Protein AF-A0A3B9DU42-F1 (afdb_monomer_lite)

Structure (mmCIF, N/CA/C/O backbone):
data_AF-A0A3B9DU42-F1
#
_entry.id   AF-A0A3B9DU42-F1
#
loop_
_atom_site.group_PDB
_atom_site.id
_atom_site.type_symbol
_atom_site.label_atom_id
_atom_site.label_alt_id
_atom_site.label_comp_id
_atom_site.label_asym_id
_atom_site.label_entity_id
_atom_site.label_seq_id
_atom_site.pdbx_PDB_ins_code
_atom_site.Cartn_x
_atom_site.Cartn_y
_atom_site.Cartn_z
_atom_site.occupancy
_atom_site.B_iso_or_equiv
_atom_site.auth_seq_id
_atom_site.auth_comp_id
_atom_site.auth_asym_id
_atom_site.auth_atom_id
_atom_site.pdbx_PDB_model_num
ATOM 1 N N . LYS A 1 1 ? 9.241 -7.244 7.254 1.00 50.00 1 LYS A N 1
ATOM 2 C CA . LYS A 1 1 ? 7.823 -7.512 7.586 1.00 50.00 1 LYS A CA 1
ATOM 3 C C . LYS A 1 1 ? 7.475 -8.889 7.036 1.00 50.00 1 LYS A C 1
ATOM 5 O O . LYS A 1 1 ? 7.705 -9.083 5.855 1.00 50.00 1 LYS A O 1
ATOM 10 N N . PRO A 1 2 ? 7.074 -9.865 7.861 1.00 56.84 2 PRO A N 1
ATOM 11 C CA . PRO A 1 2 ? 6.221 -10.930 7.316 1.00 56.84 2 PRO A CA 1
ATOM 12 C C . PRO A 1 2 ? 4.924 -11.130 8.114 1.00 56.84 2 PRO A C 1
ATOM 14 O O . PRO A 1 2 ? 4.040 -11.848 7.672 1.00 56.84 2 PRO A O 1
ATOM 17 N N . ALA A 1 3 ? 4.795 -10.485 9.278 1.00 78.00 3 ALA A N 1
ATOM 18 C CA . ALA A 1 3 ? 3.620 -10.565 10.141 1.00 78.00 3 ALA A CA 1
ATOM 19 C C . ALA A 1 3 ? 2.918 -9.204 10.263 1.00 78.00 3 ALA A C 1
ATOM 21 O O . ALA A 1 3 ? 3.532 -8.149 10.086 1.00 78.00 3 ALA A O 1
ATOM 22 N N . THR A 1 4 ? 1.637 -9.231 10.624 1.00 87.25 4 THR A N 1
ATOM 23 C CA . THR A 1 4 ? 0.750 -8.057 10.689 1.00 87.25 4 THR A CA 1
ATOM 24 C C . THR A 1 4 ? 0.954 -7.173 11.924 1.00 87.25 4 THR A C 1
ATOM 26 O O . THR A 1 4 ? 0.464 -6.047 11.951 1.00 87.25 4 THR A O 1
ATOM 29 N N . GLY A 1 5 ? 1.712 -7.626 12.929 1.00 91.81 5 GLY A N 1
ATOM 30 C CA . GLY A 1 5 ? 1.821 -6.940 14.225 1.00 91.81 5 GLY A CA 1
ATOM 31 C C . GLY A 1 5 ? 2.333 -5.495 14.156 1.00 91.81 5 GLY A C 1
ATOM 32 O O . GLY A 1 5 ? 1.865 -4.645 14.907 1.00 91.81 5 GLY A O 1
ATOM 33 N N . MET A 1 6 ? 3.243 -5.179 13.225 1.00 92.50 6 MET A N 1
ATOM 34 C CA . MET A 1 6 ? 3.716 -3.798 13.024 1.00 92.50 6 MET A CA 1
ATOM 35 C C . MET A 1 6 ? 2.594 -2.875 12.524 1.00 92.50 6 MET A C 1
ATOM 37 O O . MET A 1 6 ? 2.497 -1.737 12.973 1.00 92.50 6 MET A O 1
ATOM 41 N N . TYR A 1 7 ? 1.731 -3.374 11.639 1.00 93.75 7 TYR A N 1
ATOM 42 C CA . TYR A 1 7 ? 0.606 -2.622 11.082 1.00 93.75 7 TYR A CA 1
ATOM 43 C C . TYR A 1 7 ? -0.493 -2.412 12.120 1.00 93.75 7 TYR A C 1
ATOM 45 O O . TYR A 1 7 ? -0.983 -1.303 12.280 1.00 93.75 7 TYR A O 1
ATOM 53 N N . GLN A 1 8 ? -0.823 -3.454 12.886 1.00 94.56 8 GLN A N 1
ATOM 54 C CA . GLN A 1 8 ? -1.798 -3.373 13.979 1.00 94.56 8 GLN A CA 1
ATOM 55 C C . GLN A 1 8 ? -1.353 -2.388 15.063 1.00 94.56 8 GLN A C 1
ATOM 57 O O . GLN A 1 8 ? -2.155 -1.605 15.568 1.00 94.56 8 GLN A O 1
ATOM 62 N N . ARG A 1 9 ? -0.055 -2.386 15.389 1.00 95.75 9 ARG A N 1
ATOM 63 C CA . ARG A 1 9 ? 0.523 -1.399 16.298 1.00 95.75 9 ARG A CA 1
ATOM 64 C C . ARG A 1 9 ? 0.393 0.019 15.738 1.00 95.75 9 ARG A C 1
ATOM 66 O O . ARG A 1 9 ? -0.091 0.886 16.453 1.00 95.75 9 ARG A O 1
ATOM 73 N N . ALA A 1 10 ? 0.770 0.239 14.477 1.00 94.31 10 ALA A N 1
ATOM 74 C CA . ALA A 1 10 ? 0.643 1.547 13.836 1.00 94.31 10 ALA A CA 1
ATOM 75 C C . ALA A 1 10 ? -0.818 2.028 13.799 1.00 94.31 10 ALA A C 1
ATOM 77 O O . ALA A 1 10 ? -1.085 3.184 14.109 1.00 94.31 10 ALA A O 1
ATOM 78 N N . ALA A 1 11 ? -1.767 1.134 13.512 1.00 96.62 11 ALA A N 1
ATOM 79 C CA . ALA A 1 11 ? -3.195 1.434 13.557 1.00 96.62 11 ALA A CA 1
ATOM 80 C C . ALA A 1 11 ? -3.645 1.897 14.945 1.00 96.62 11 ALA A C 1
ATOM 82 O O . ALA A 1 11 ? -4.348 2.895 15.060 1.00 96.62 11 ALA A O 1
ATOM 83 N N . SER A 1 12 ? -3.184 1.224 16.004 1.00 97.38 12 SER A N 1
ATOM 84 C CA . SER A 1 12 ? -3.482 1.626 17.380 1.00 97.38 12 SER A CA 1
ATOM 85 C C . SER A 1 12 ? -2.826 2.950 17.776 1.00 97.38 12 SER A C 1
ATOM 87 O O . SER A 1 12 ? -3.426 3.708 18.531 1.00 97.38 12 SER A O 1
ATOM 89 N N . GLU A 1 13 ? -1.593 3.210 17.337 1.00 98.06 13 GLU A N 1
ATOM 90 C CA . GLU A 1 13 ? -0.840 4.417 17.707 1.00 98.06 13 GLU A CA 1
ATOM 91 C C . GLU A 1 13 ? -1.321 5.660 16.948 1.00 98.06 13 GLU A C 1
ATOM 93 O O . GLU A 1 13 ? -1.272 6.764 17.488 1.00 98.06 13 GLU A O 1
ATOM 98 N N . LEU A 1 14 ? -1.788 5.485 15.709 1.00 97.19 14 LEU A N 1
ATOM 99 C CA . LEU A 1 14 ? -2.134 6.576 14.794 1.00 97.19 14 LEU A CA 1
ATOM 100 C C . LEU A 1 14 ? -3.638 6.675 14.495 1.00 97.19 14 LEU A C 1
ATOM 102 O O . LEU A 1 14 ? -4.054 7.603 13.808 1.00 97.19 14 LEU A O 1
ATOM 106 N N . GLY A 1 15 ? -4.454 5.746 15.004 1.00 97.38 15 GLY A N 1
ATOM 107 C CA . GLY A 1 15 ? -5.899 5.717 14.765 1.00 97.38 15 GLY A CA 1
ATOM 108 C C . GLY A 1 15 ? -6.271 5.402 13.313 1.00 97.38 15 GLY A C 1
ATOM 109 O O . GLY A 1 15 ? -7.195 6.011 12.784 1.00 97.38 15 GLY A O 1
ATOM 110 N N . LEU A 1 16 ? -5.536 4.497 12.658 1.00 96.94 16 LEU A N 1
ATOM 111 C CA . LEU A 1 16 ? -5.761 4.136 11.251 1.00 96.94 16 LEU A CA 1
ATOM 112 C C . LEU A 1 16 ? -6.791 3.011 11.124 1.00 96.94 16 LEU A C 1
ATOM 114 O O . LEU A 1 16 ? -6.722 2.025 11.862 1.00 96.94 16 LEU A O 1
ATOM 118 N N . ASP A 1 17 ? -7.662 3.105 10.123 1.00 97.50 17 ASP A N 1
ATOM 119 C CA . ASP A 1 17 ? -8.392 1.948 9.610 1.00 97.50 17 ASP A CA 1
ATOM 120 C C . ASP A 1 17 ? -7.528 1.246 8.555 1.00 97.50 17 ASP A C 1
ATOM 122 O O . ASP A 1 17 ? -7.253 1.784 7.485 1.00 97.50 17 ASP A O 1
ATOM 126 N N . LEU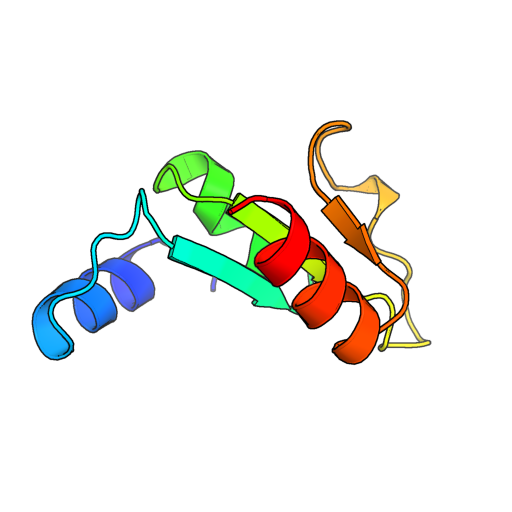 A 1 18 ? -7.059 0.039 8.876 1.00 96.38 18 LEU A N 1
ATOM 127 C CA . LEU A 1 18 ? -6.168 -0.735 8.009 1.00 96.38 18 LEU A CA 1
ATOM 128 C C . LEU A 1 18 ? -6.853 -1.277 6.751 1.00 96.38 18 LEU A C 1
ATOM 130 O O . LEU A 1 18 ? -6.139 -1.569 5.785 1.00 96.38 18 LEU A O 1
ATOM 134 N N . ALA A 1 19 ? -8.179 -1.431 6.77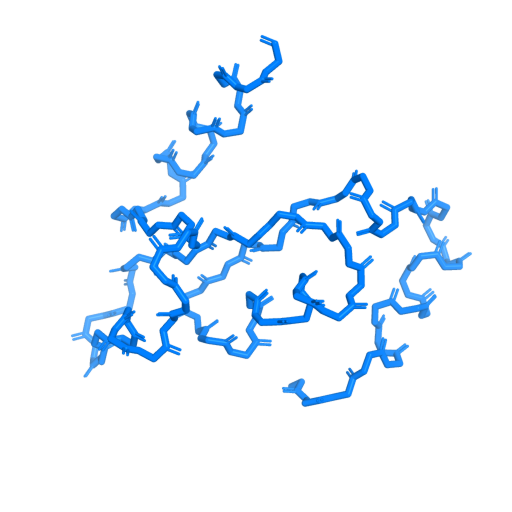6 1.00 96.44 19 ALA A N 1
ATOM 135 C CA . ALA A 1 19 ? -8.965 -1.831 5.615 1.00 96.44 19 ALA A CA 1
ATOM 136 C C . ALA A 1 19 ? -9.231 -0.636 4.689 1.00 96.44 19 ALA A C 1
ATOM 138 O O . ALA A 1 19 ? -9.305 -0.801 3.477 1.00 96.44 19 ALA A O 1
ATOM 139 N N . ASP A 1 20 ? -9.274 0.573 5.248 1.00 96.12 20 ASP A N 1
ATOM 140 C CA . ASP A 1 20 ? -9.359 1.835 4.506 1.00 96.12 20 ASP A CA 1
ATOM 141 C C . ASP A 1 20 ? -7.977 2.502 4.355 1.00 96.12 20 ASP A C 1
ATOM 143 O O . ASP A 1 20 ? -7.787 3.701 4.550 1.00 96.12 20 ASP A O 1
ATOM 147 N N . SER A 1 21 ? -6.955 1.689 4.073 1.00 96.44 21 SER A N 1
ATOM 148 C CA . SER A 1 21 ? -5.565 2.136 3.945 1.00 96.44 21 SER A CA 1
ATOM 149 C C . SER A 1 21 ? -4.894 1.598 2.686 1.00 96.44 21 SER A C 1
ATOM 151 O O . SER A 1 21 ? -5.172 0.489 2.219 1.00 96.44 21 SER A O 1
ATOM 153 N N . TYR A 1 22 ? -3.924 2.365 2.189 1.00 96.81 22 TYR A N 1
ATOM 154 C CA . TYR A 1 22 ? -3.057 1.985 1.077 1.00 96.81 22 TYR A CA 1
ATOM 155 C C . TYR A 1 22 ? -1.698 1.471 1.573 1.00 96.81 22 TYR A C 1
AT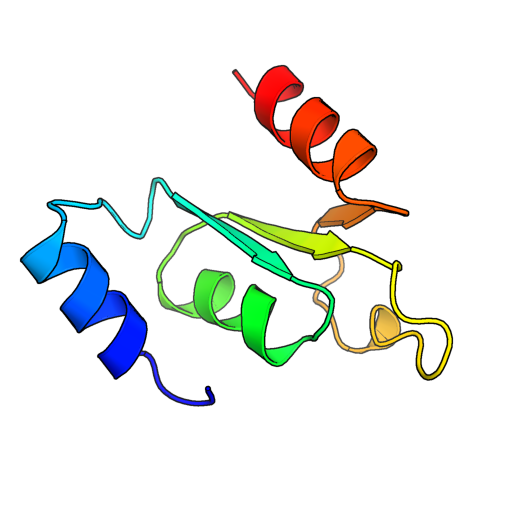OM 157 O O . TYR A 1 22 ? -1.083 2.045 2.473 1.00 96.81 22 TYR A O 1
ATOM 165 N N . TYR A 1 23 ? -1.207 0.402 0.949 1.00 95.62 23 TYR A N 1
ATOM 166 C CA . TYR A 1 23 ? 0.049 -0.275 1.267 1.00 95.62 23 TYR A CA 1
ATOM 167 C C . TYR A 1 23 ? 0.993 -0.114 0.079 1.00 95.62 23 TYR A C 1
ATOM 169 O O . TYR A 1 23 ? 0.923 -0.879 -0.883 1.00 95.62 23 TYR A O 1
ATOM 177 N N . VAL A 1 24 ? 1.842 0.912 0.140 1.00 95.38 24 VAL A N 1
ATOM 178 C CA . VAL A 1 24 ? 2.730 1.307 -0.960 1.00 95.38 24 VAL A CA 1
ATOM 179 C C . VAL A 1 24 ? 4.172 0.922 -0.641 1.00 95.38 24 VAL A C 1
ATOM 181 O O . VAL A 1 24 ? 4.670 1.244 0.440 1.00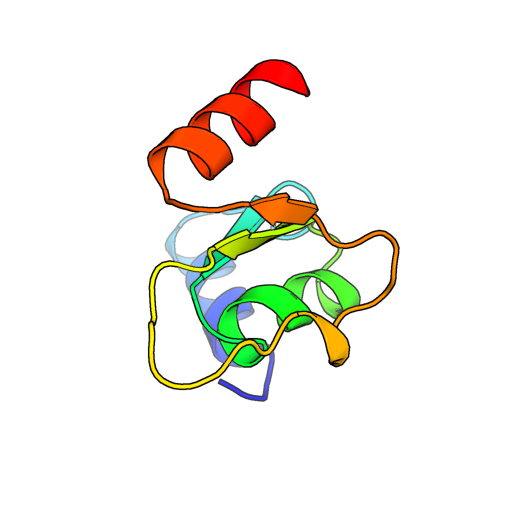 95.38 24 VAL A O 1
ATOM 184 N N . GLY A 1 25 ? 4.856 0.263 -1.573 1.00 92.69 25 GLY A N 1
ATOM 185 C CA . GLY A 1 25 ? 6.276 -0.062 -1.427 1.00 92.69 25 GLY A CA 1
ATOM 186 C C . GLY A 1 25 ? 6.874 -0.695 -2.675 1.00 92.69 25 GLY A C 1
ATOM 187 O O . GLY A 1 25 ? 6.154 -1.046 -3.603 1.00 92.69 25 GLY A O 1
ATOM 188 N N . ASP A 1 26 ? 8.197 -0.810 -2.703 1.00 91.31 26 ASP A N 1
ATOM 189 C CA . ASP A 1 26 ? 8.976 -1.388 -3.804 1.00 91.31 26 ASP A CA 1
ATOM 190 C C . ASP A 1 26 ? 9.204 -2.898 -3.655 1.00 91.31 26 ASP A C 1
ATOM 192 O O . ASP A 1 26 ? 9.755 -3.541 -4.545 1.00 91.31 26 ASP A O 1
ATOM 196 N N . LYS A 1 27 ? 8.755 -3.479 -2.537 1.00 90.06 27 LYS A N 1
ATOM 197 C CA . LYS A 1 27 ? 8.849 -4.912 -2.248 1.00 90.06 27 LYS A CA 1
ATOM 198 C C . LYS A 1 27 ? 7.478 -5.532 -2.057 1.00 90.06 27 LYS A C 1
ATOM 200 O O . LYS A 1 27 ? 6.601 -4.964 -1.402 1.00 90.06 27 LYS A O 1
ATOM 205 N N . VAL A 1 28 ? 7.351 -6.789 -2.465 1.00 89.94 28 VAL A N 1
ATOM 206 C CA . VAL A 1 28 ? 6.209 -7.675 -2.180 1.00 89.94 28 VAL A CA 1
ATOM 207 C C . VAL A 1 28 ? 5.822 -7.652 -0.700 1.00 89.94 28 VAL A C 1
ATOM 209 O O . VAL A 1 28 ? 4.642 -7.633 -0.352 1.00 89.94 28 VAL A O 1
ATOM 212 N N . LEU A 1 29 ? 6.807 -7.603 0.200 1.00 89.81 29 LEU A N 1
ATOM 213 C CA . LEU A 1 29 ? 6.582 -7.617 1.651 1.00 89.81 29 LEU A CA 1
ATOM 214 C C . LEU A 1 29 ? 6.015 -6.308 2.220 1.00 89.81 29 LEU A C 1
ATOM 216 O O . LEU A 1 29 ? 5.519 -6.310 3.349 1.00 89.81 29 LEU A O 1
ATOM 220 N N . ASP A 1 30 ? 6.097 -5.200 1.485 1.00 90.88 30 ASP A N 1
ATOM 221 C CA . ASP A 1 30 ? 5.459 -3.942 1.876 1.00 90.88 30 ASP A CA 1
ATOM 222 C C . ASP A 1 30 ? 3.978 -3.914 1.486 1.00 90.88 30 ASP A C 1
ATOM 224 O O . ASP A 1 30 ? 3.170 -3.336 2.218 1.00 90.88 30 ASP A O 1
ATOM 228 N N . VAL A 1 31 ? 3.638 -4.604 0.391 1.00 93.19 31 VAL A N 1
ATOM 229 C CA . VAL A 1 31 ? 2.328 -4.571 -0.274 1.00 93.19 31 VAL A CA 1
ATOM 230 C C . VAL A 1 31 ? 1.408 -5.709 0.177 1.00 93.19 31 VAL A C 1
ATOM 232 O O . VAL A 1 31 ? 0.243 -5.472 0.494 1.00 93.19 31 VAL A O 1
ATOM 235 N N . THR A 1 32 ? 1.917 -6.940 0.272 1.00 92.62 32 THR A N 1
ATOM 236 C CA . THR A 1 32 ? 1.126 -8.147 0.607 1.00 92.62 32 THR A CA 1
ATOM 237 C C . THR A 1 32 ? 0.346 -8.108 1.920 1.00 92.62 32 THR A C 1
ATOM 239 O O . THR A 1 32 ? -0.681 -8.784 1.989 1.00 92.62 32 THR A O 1
ATOM 242 N N . PRO A 1 33 ? 0.722 -7.331 2.955 1.00 93.62 33 PRO A N 1
ATOM 243 C CA . PRO A 1 33 ? -0.112 -7.217 4.148 1.00 93.62 33 PRO A CA 1
ATOM 244 C C . PRO A 1 33 ? -1.512 -6.661 3.865 1.00 93.62 33 PRO 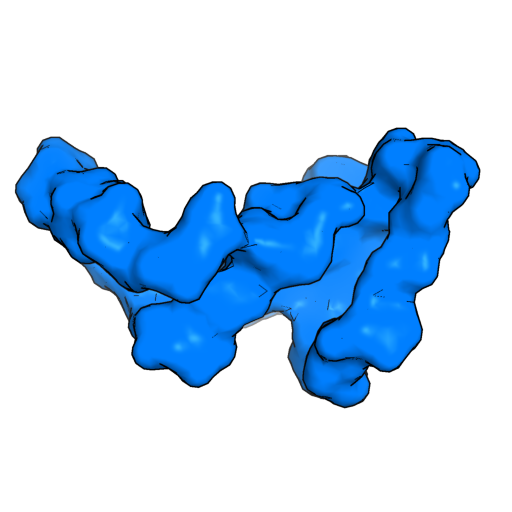A C 1
ATOM 246 O O . PRO A 1 33 ? -2.433 -7.014 4.598 1.00 93.62 33 PRO A O 1
ATOM 249 N N . SER A 1 34 ? -1.700 -5.891 2.784 1.00 93.88 34 SER A N 1
ATOM 250 C CA . SER A 1 34 ? -3.027 -5.453 2.318 1.00 93.88 34 SER A CA 1
ATOM 251 C C . SER A 1 34 ? -3.995 -6.622 2.103 1.00 93.88 34 SER A C 1
ATOM 253 O O . SER A 1 34 ? -5.148 -6.538 2.514 1.00 93.88 34 SER A O 1
ATOM 255 N N . LEU A 1 35 ? -3.507 -7.755 1.586 1.00 92.19 35 LEU A N 1
ATOM 256 C CA . LEU A 1 35 ? -4.307 -8.954 1.310 1.00 92.19 35 LEU A CA 1
ATOM 257 C C . LEU A 1 35 ? -4.898 -9.580 2.581 1.00 92.19 35 LEU A C 1
ATOM 259 O O . LEU A 1 35 ? -5.939 -10.228 2.533 1.00 92.19 35 LEU A O 1
ATOM 263 N N . VAL A 1 36 ? -4.219 -9.413 3.718 1.00 93.56 36 VAL A N 1
ATOM 264 C CA . VAL A 1 36 ? -4.642 -9.962 5.016 1.00 93.56 36 VAL A CA 1
ATOM 265 C C . VAL A 1 36 ? -5.394 -8.920 5.842 1.00 93.56 36 VAL A C 1
ATOM 267 O O . VAL A 1 36 ? -6.291 -9.268 6.605 1.00 93.56 36 VAL A O 1
ATOM 270 N N . LEU A 1 37 ? -5.012 -7.648 5.718 1.00 94.88 37 LEU A N 1
ATOM 271 C CA . LEU A 1 37 ? -5.533 -6.543 6.524 1.00 94.88 37 LEU A CA 1
ATOM 272 C C . LEU A 1 37 ? -6.702 -5.799 5.863 1.00 94.88 37 LEU A C 1
ATOM 274 O O . LEU A 1 37 ? -7.315 -4.960 6.514 1.00 94.88 37 LEU A O 1
ATOM 278 N N . GLY A 1 38 ? -7.030 -6.133 4.613 1.00 94.69 38 GLY A N 1
ATOM 279 C CA . GLY A 1 38 ? -8.214 -5.652 3.900 1.00 94.69 38 GLY A CA 1
ATOM 280 C C . GLY A 1 38 ? -8.035 -4.343 3.134 1.00 94.69 38 GLY A C 1
ATOM 281 O O . GLY A 1 38 ? -9.016 -3.847 2.597 1.00 94.69 38 GLY A O 1
ATOM 282 N N . GLY A 1 39 ? -6.823 -3.783 3.092 1.00 95.19 39 GLY A N 1
ATOM 283 C CA . GLY A 1 39 ? -6.544 -2.541 2.369 1.00 95.19 39 GLY A CA 1
ATOM 284 C C . GLY A 1 39 ? -6.152 -2.745 0.908 1.00 95.19 39 GLY A C 1
ATOM 285 O O . GLY A 1 39 ? -6.278 -3.833 0.347 1.00 95.19 39 GLY A O 1
ATOM 286 N N . VAL A 1 40 ? -5.618 -1.689 0.291 1.00 96.19 40 VAL A N 1
ATOM 287 C CA . VAL A 1 40 ? -5.238 -1.685 -1.130 1.00 96.19 40 VAL A CA 1
ATOM 288 C C . VAL A 1 40 ? -3.720 -1.699 -1.285 1.00 96.19 40 VAL A C 1
ATOM 290 O O . VAL A 1 40 ? -3.027 -0.793 -0.826 1.00 96.19 40 VAL A O 1
ATOM 293 N N . GLY A 1 41 ? -3.193 -2.720 -1.956 1.00 95.19 41 GLY A N 1
ATOM 294 C CA . GLY A 1 41 ? -1.771 -2.831 -2.271 1.00 95.19 41 GLY A CA 1
ATOM 295 C C . GLY A 1 41 ? -1.363 -2.073 -3.539 1.00 95.19 41 GLY A C 1
ATOM 296 O O . GLY A 1 41 ? -2.039 -2.184 -4.563 1.00 95.19 41 GLY A O 1
ATOM 297 N N . VAL A 1 42 ? -0.241 -1.343 -3.484 1.00 96.38 42 VAL A N 1
ATOM 298 C CA . VAL A 1 42 ? 0.381 -0.668 -4.637 1.00 96.38 42 VAL A CA 1
ATOM 299 C C . VAL A 1 42 ? 1.891 -0.936 -4.650 1.00 96.38 42 VAL A C 1
ATOM 301 O O . VAL A 1 42 ? 2.634 -0.403 -3.826 1.00 96.38 42 VAL A O 1
ATOM 304 N N . LEU A 1 43 ? 2.357 -1.754 -5.592 1.00 94.94 43 LEU A N 1
ATOM 305 C CA . LEU A 1 43 ? 3.779 -2.025 -5.800 1.00 94.94 43 LEU A CA 1
ATOM 306 C C . LEU A 1 43 ? 4.378 -0.972 -6.741 1.00 94.94 43 LEU A C 1
ATOM 308 O O . LEU A 1 43 ? 3.898 -0.805 -7.861 1.00 94.94 43 LEU A O 1
ATOM 312 N N . VAL A 1 44 ? 5.432 -0.279 -6.308 1.00 94.38 44 VAL A N 1
ATOM 313 C CA . VAL A 1 44 ? 6.177 0.674 -7.149 1.00 94.38 44 VAL A CA 1
ATOM 314 C C . VAL A 1 44 ? 7.440 0.014 -7.713 1.00 94.38 44 VAL A C 1
ATOM 316 O O . VAL A 1 44 ? 8.201 -0.604 -6.976 1.00 94.38 44 VAL A O 1
ATOM 319 N N . ARG A 1 45 ? 7.714 0.156 -9.013 1.00 90.19 45 ARG A N 1
ATOM 320 C CA . ARG A 1 45 ? 8.880 -0.457 -9.689 1.00 90.19 45 ARG A CA 1
ATOM 321 C C . ARG A 1 45 ? 10.157 0.391 -9.608 1.00 90.19 45 ARG A C 1
ATOM 323 O O . ARG A 1 45 ? 10.997 0.356 -10.502 1.00 90.19 45 ARG A O 1
ATOM 330 N N . THR A 1 46 ? 10.335 1.154 -8.528 1.00 78.50 46 THR A N 1
ATOM 331 C CA . THR A 1 46 ? 11.467 2.089 -8.394 1.00 78.50 46 THR A CA 1
ATOM 332 C C . THR A 1 46 ? 12.812 1.408 -8.127 1.00 78.50 46 THR A C 1
ATOM 334 O O . THR A 1 46 ? 13.854 2.044 -8.288 1.00 78.50 46 THR A O 1
ATOM 337 N N . ALA A 1 47 ? 12.813 0.143 -7.693 1.00 68.25 47 ALA A N 1
ATOM 338 C CA . ALA A 1 47 ? 14.027 -0.635 -7.461 1.00 68.25 47 ALA A CA 1
ATOM 339 C C . ALA A 1 47 ? 14.417 -1.421 -8.727 1.00 68.25 47 ALA A C 1
ATOM 341 O O . ALA A 1 47 ? 13.690 -2.300 -9.176 1.00 68.25 47 ALA A O 1
ATOM 342 N N . TYR A 1 48 ? 15.586 -1.109 -9.294 1.00 61.16 48 TYR A N 1
ATOM 343 C CA . TYR A 1 48 ? 16.072 -1.666 -10.566 1.00 61.16 48 TYR A CA 1
ATOM 344 C C . TYR A 1 48 ? 16.560 -3.120 -10.487 1.00 61.16 48 TYR A C 1
ATOM 346 O O . TYR A 1 48 ? 16.794 -3.740 -11.524 1.00 61.16 48 TYR A O 1
ATOM 354 N N . ASP A 1 49 ? 16.750 -3.659 -9.282 1.00 61.84 49 ASP A N 1
ATOM 355 C CA . ASP A 1 49 ? 17.487 -4.911 -9.110 1.00 61.84 49 ASP A CA 1
ATOM 356 C C . ASP A 1 49 ? 16.606 -6.164 -9.262 1.00 61.84 49 ASP A C 1
ATOM 358 O O . ASP A 1 49 ? 17.119 -7.210 -9.663 1.00 61.84 49 ASP A O 1
ATOM 362 N N . VAL A 1 50 ? 15.295 -6.083 -8.981 1.00 67.81 50 VAL A N 1
ATOM 363 C CA . VAL A 1 50 ? 14.351 -7.210 -9.113 1.00 67.81 50 VAL A CA 1
ATOM 364 C C . VAL A 1 50 ? 12.933 -6.698 -9.389 1.00 67.81 50 VAL A C 1
ATOM 366 O O . VAL A 1 50 ? 12.339 -6.028 -8.550 1.00 67.81 50 VAL A O 1
ATOM 369 N N . ASP A 1 51 ? 12.355 -7.068 -10.535 1.00 72.12 51 ASP A N 1
ATOM 370 C CA . ASP A 1 51 ? 10.914 -6.919 -10.761 1.00 72.12 51 ASP A CA 1
ATOM 371 C C . ASP A 1 51 ? 10.165 -8.019 -9.990 1.00 72.12 51 ASP A C 1
ATOM 373 O O . ASP A 1 51 ? 10.117 -9.180 -10.406 1.00 72.12 51 ASP A O 1
ATOM 377 N N . GLU A 1 52 ? 9.610 -7.666 -8.831 1.00 80.19 52 GLU A N 1
ATOM 378 C CA . GLU A 1 52 ? 8.835 -8.590 -7.998 1.00 80.19 52 GLU A CA 1
ATOM 379 C C . GLU A 1 52 ? 7.345 -8.662 -8.393 1.00 80.19 52 GLU A C 1
ATOM 381 O O . GLU A 1 52 ? 6.585 -9.410 -7.774 1.00 80.19 52 GLU A O 1
ATOM 386 N N . SER A 1 53 ? 6.906 -7.943 -9.437 1.00 78.88 53 SER A N 1
ATOM 387 C CA . SER A 1 53 ? 5.487 -7.878 -9.834 1.00 78.88 53 SER A CA 1
ATOM 388 C C . SER A 1 53 ? 4.883 -9.244 -10.166 1.00 78.88 53 SER A C 1
ATOM 390 O O . SER A 1 53 ? 3.711 -9.484 -9.884 1.00 78.88 53 SER A O 1
ATOM 392 N N . ALA A 1 54 ? 5.691 -10.183 -10.667 1.00 82.62 54 ALA A N 1
ATOM 393 C CA . ALA A 1 54 ? 5.265 -11.552 -10.955 1.00 82.62 54 ALA A CA 1
ATOM 394 C C . ALA A 1 54 ? 4.823 -12.347 -9.709 1.00 82.62 54 ALA A C 1
ATOM 396 O O . ALA A 1 54 ? 4.189 -13.392 -9.841 1.00 82.62 54 ALA A O 1
ATOM 397 N N . GLN A 1 55 ? 5.167 -11.884 -8.503 1.00 83.56 55 GLN A N 1
ATOM 398 C CA . GLN A 1 55 ? 4.768 -12.510 -7.240 1.00 83.56 55 GLN A CA 1
ATOM 399 C C . GLN A 1 55 ? 3.440 -11.957 -6.705 1.00 83.56 55 GLN A C 1
ATOM 401 O O . GLN A 1 55 ? 2.927 -12.459 -5.702 1.00 83.56 55 GLN A O 1
ATOM 406 N N . MET A 1 56 ? 2.891 -10.914 -7.335 1.00 86.62 56 MET A N 1
ATOM 407 C CA . MET A 1 56 ? 1.646 -10.290 -6.908 1.00 86.62 56 MET A CA 1
ATOM 408 C C . MET A 1 56 ? 0.418 -10.970 -7.513 1.00 86.62 56 MET A C 1
ATOM 410 O O . MET A 1 56 ? 0.449 -11.412 -8.664 1.00 86.62 56 MET A O 1
ATOM 414 N N . PRO A 1 57 ? -0.693 -11.029 -6.759 1.00 86.31 57 PRO A N 1
ATOM 415 C CA . PRO A 1 57 ? -2.006 -11.275 -7.335 1.00 86.31 57 PRO A CA 1
ATOM 416 C C . PRO A 1 57 ? -2.295 -10.317 -8.499 1.00 86.31 57 PRO A C 1
ATOM 418 O O . PRO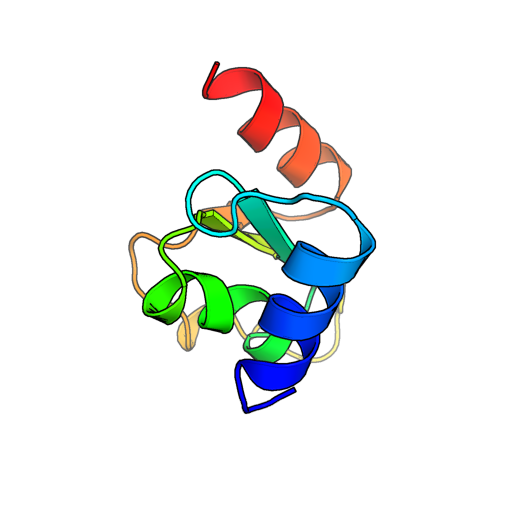 A 1 57 ? -1.907 -9.149 -8.465 1.00 86.31 57 PRO A O 1
ATOM 421 N N . ALA A 1 58 ? -3.005 -10.804 -9.520 1.00 84.12 58 ALA A N 1
ATOM 422 C CA . ALA A 1 58 ? -3.266 -10.056 -10.755 1.00 84.12 58 ALA A CA 1
ATOM 423 C C . ALA A 1 58 ? -4.074 -8.757 -10.555 1.00 84.12 58 ALA A C 1
ATOM 425 O O . ALA A 1 58 ? -4.080 -7.895 -11.428 1.00 84.12 58 ALA A O 1
ATOM 426 N N . ASP A 1 59 ? -4.769 -8.627 -9.429 1.00 84.50 59 ASP A N 1
ATOM 427 C CA . ASP A 1 59 ? -5.566 -7.468 -9.028 1.00 84.50 59 ASP A CA 1
ATOM 428 C C . ASP A 1 59 ? -4.785 -6.436 -8.195 1.00 84.50 59 ASP A C 1
ATOM 430 O O . ASP A 1 59 ? -5.320 -5.373 -7.874 1.00 84.50 59 ASP A O 1
ATOM 434 N N . THR A 1 60 ? -3.516 -6.703 -7.871 1.00 91.44 60 THR A N 1
ATOM 435 C CA . THR A 1 60 ? -2.650 -5.740 -7.179 1.00 91.44 60 THR A CA 1
ATOM 436 C C . THR A 1 60 ? -2.187 -4.654 -8.146 1.00 91.44 60 THR A C 1
ATOM 438 O O . THR A 1 60 ? -1.717 -4.944 -9.245 1.00 91.44 60 THR A O 1
ATOM 441 N N . ALA A 1 61 ? -2.277 -3.388 -7.736 1.00 94.44 61 ALA A N 1
ATOM 442 C CA . ALA A 1 61 ? -1.779 -2.289 -8.551 1.00 94.44 61 ALA A CA 1
ATOM 443 C C . ALA A 1 61 ? -0.245 -2.317 -8.603 1.00 94.44 61 ALA A C 1
ATOM 445 O O . ALA A 1 61 ? 0.415 -2.348 -7.565 1.00 94.44 61 ALA A O 1
ATOM 446 N N . VAL A 1 62 ? 0.318 -2.274 -9.810 1.00 94.75 62 VAL A N 1
ATOM 447 C CA . VAL A 1 62 ? 1.761 -2.162 -10.049 1.00 94.75 62 VAL A CA 1
ATOM 448 C C . VAL A 1 62 ? 1.996 -0.929 -10.911 1.00 94.75 62 VAL A C 1
ATOM 450 O O . VAL A 1 62 ? 1.434 -0.821 -12.000 1.00 94.75 62 VAL A O 1
ATOM 453 N N . VAL A 1 63 ? 2.806 0.002 -10.421 1.00 94.81 63 VAL A N 1
ATOM 454 C CA . VAL A 1 63 ? 3.078 1.300 -11.059 1.00 94.81 63 VAL A CA 1
ATOM 455 C C . VAL A 1 63 ? 4.581 1.545 -11.151 1.00 94.81 63 VAL A C 1
ATOM 457 O O . VAL A 1 63 ? 5.364 0.876 -10.474 1.00 94.81 63 VAL A O 1
ATOM 460 N N . ASP A 1 64 ? 5.013 2.476 -11.998 1.00 93.00 64 ASP A N 1
ATOM 461 C CA . ASP A 1 64 ? 6.445 2.689 -12.240 1.00 93.00 64 ASP A CA 1
ATOM 462 C C . ASP A 1 64 ? 7.140 3.420 -11.092 1.00 93.00 64 ASP A C 1
ATOM 464 O O . ASP A 1 64 ? 8.284 3.110 -10.751 1.00 93.00 64 ASP A O 1
ATOM 468 N N . ASP A 1 65 ? 6.442 4.350 -10.443 1.00 93.19 65 ASP A N 1
ATOM 469 C CA . ASP A 1 65 ? 7.016 5.164 -9.384 1.00 93.19 65 ASP A CA 1
ATOM 470 C C . ASP A 1 65 ? 5.982 5.672 -8.366 1.00 93.19 65 ASP A C 1
ATOM 472 O O . ASP A 1 65 ? 4.780 5.399 -8.431 1.00 93.19 65 ASP A O 1
ATOM 476 N N . LEU A 1 66 ? 6.470 6.428 -7.382 1.00 94.44 66 LEU A N 1
ATOM 477 C CA . LEU A 1 66 ? 5.632 7.014 -6.341 1.00 94.44 66 LEU A CA 1
ATOM 478 C C . LEU A 1 66 ? 4.670 8.088 -6.881 1.00 94.44 66 LEU A C 1
ATOM 480 O O . LEU A 1 66 ? 3.596 8.284 -6.313 1.00 94.44 66 LEU A O 1
ATOM 484 N N . MET A 1 67 ? 5.029 8.785 -7.964 1.00 96.31 67 MET A N 1
ATOM 485 C CA . MET A 1 67 ? 4.153 9.780 -8.587 1.00 96.31 67 MET A CA 1
ATOM 486 C C . MET A 1 67 ? 2.943 9.093 -9.224 1.00 96.31 67 MET A C 1
ATOM 488 O O . MET A 1 67 ? 1.814 9.562 -9.074 1.00 96.31 67 MET A O 1
ATOM 492 N N . GLU A 1 68 ? 3.148 7.964 -9.896 1.00 96.56 68 GLU A N 1
ATOM 493 C CA . GLU A 1 68 ? 2.055 7.145 -10.412 1.00 96.56 68 GLU A CA 1
ATOM 494 C C . GLU A 1 68 ? 1.219 6.514 -9.299 1.00 96.56 68 GLU A C 1
ATOM 496 O O . GLU A 1 68 ? -0.007 6.511 -9.406 1.00 96.56 68 GLU A O 1
ATOM 501 N N . ALA A 1 69 ? 1.838 6.071 -8.199 1.00 96.56 69 ALA A N 1
ATOM 502 C CA . ALA A 1 69 ? 1.099 5.592 -7.030 1.00 96.56 69 ALA A CA 1
ATOM 503 C C . ALA A 1 69 ? 0.163 6.677 -6.472 1.00 96.56 69 ALA A C 1
ATOM 505 O O . ALA A 1 69 ? -1.008 6.410 -6.205 1.00 96.56 69 ALA A O 1
ATOM 506 N N . ALA A 1 70 ? 0.647 7.918 -6.353 1.00 97.00 70 ALA A N 1
ATOM 507 C CA . ALA A 1 70 ? -0.171 9.042 -5.907 1.00 97.00 70 ALA A CA 1
ATOM 508 C C . ALA A 1 70 ? -1.341 9.313 -6.867 1.00 97.00 70 ALA A C 1
ATOM 510 O O . ALA A 1 70 ? -2.475 9.476 -6.421 1.00 97.00 70 ALA A O 1
ATOM 511 N N . ARG A 1 71 ? -1.094 9.302 -8.185 1.00 97.50 71 ARG A N 1
ATOM 512 C CA . ARG A 1 71 ? -2.155 9.467 -9.197 1.00 97.50 71 ARG A CA 1
ATOM 513 C C . ARG A 1 71 ? -3.197 8.358 -9.125 1.00 97.50 71 ARG A C 1
ATOM 515 O O . ARG A 1 71 ? -4.384 8.651 -9.212 1.00 97.50 71 ARG A O 1
ATOM 522 N N . PHE A 1 72 ? -2.761 7.110 -8.959 1.00 95.75 72 PHE A N 1
ATOM 523 C CA . PHE A 1 72 ? -3.651 5.967 -8.784 1.00 95.75 72 PHE A CA 1
ATOM 524 C C . PHE A 1 72 ? -4.573 6.180 -7.582 1.00 95.75 72 PHE A C 1
ATOM 526 O O . PHE A 1 72 ? -5.789 6.118 -7.749 1.00 95.75 72 PHE A O 1
ATOM 533 N N . ILE A 1 73 ? -4.012 6.510 -6.414 1.00 96.06 73 ILE A N 1
ATOM 534 C CA . ILE A 1 73 ? -4.775 6.762 -5.183 1.00 96.06 73 ILE A CA 1
ATOM 535 C C . ILE A 1 73 ? -5.794 7.888 -5.398 1.00 96.06 73 ILE A C 1
ATOM 537 O O . ILE A 1 73 ? -6.983 7.675 -5.197 1.00 96.06 73 ILE A O 1
ATOM 541 N N . SER A 1 74 ? -5.367 9.045 -5.911 1.00 96.12 74 SER A N 1
ATOM 542 C CA . SER A 1 74 ? -6.254 10.201 -6.120 1.00 96.12 74 SER A CA 1
ATOM 543 C C . SER A 1 74 ? -7.311 10.019 -7.218 1.00 96.12 74 SER A C 1
ATOM 545 O O . SER A 1 74 ? -8.170 10.879 -7.369 1.00 96.12 74 SER A O 1
ATOM 547 N N . SER A 1 75 ? -7.232 8.955 -8.023 1.00 93.88 75 SER A N 1
ATOM 548 C CA . SER A 1 75 ? -8.207 8.649 -9.084 1.00 93.88 75 SER A CA 1
ATOM 549 C C . SER A 1 75 ? -9.278 7.635 -8.674 1.00 93.88 75 SER A C 1
ATOM 551 O O . SER A 1 75 ? -10.194 7.376 -9.453 1.00 93.88 75 SER A O 1
ATOM 553 N N . ARG A 1 76 ? -9.135 7.022 -7.490 1.00 85.19 76 ARG A N 1
ATOM 554 C CA . ARG A 1 76 ? -10.086 6.044 -6.939 1.00 85.19 76 ARG A CA 1
ATOM 555 C C . ARG A 1 76 ? -11.134 6.678 -6.019 1.00 85.19 76 ARG A C 1
ATOM 557 O O . ARG A 1 76 ? -12.057 5.963 -5.633 1.00 85.19 76 ARG A O 1
ATOM 564 N N . ASP A 1 77 ? -10.981 7.969 -5.727 1.00 56.12 77 ASP A N 1
ATOM 565 C CA . ASP A 1 77 ? -11.920 8.812 -4.976 1.00 56.12 77 ASP A CA 1
ATOM 566 C C . ASP A 1 77 ? -12.961 9.483 -5.890 1.00 56.12 77 ASP A C 1
ATOM 568 O O . ASP A 1 77 ? -12.578 9.991 -6.974 1.00 56.12 77 ASP A O 1
#

Secondary structure (DSSP, 8-state):
--STHHHHHHHHHHT--STT-EEEESSHHHHTHHHHHTSEEEEE---TT---GGGS-TTSEEESSHHHHHHHHHT--

Radius of gyration: 12.36 Å; chains: 1; bounding box: 29×23×30 Å

Sequence (77 aa):
KPATGMYQRAASELGLDLADSYYVGDKVLDVTPSLVLGGVGVLVRTAYDVDESAQMPADTAVVDDLMEAARFISSRD

Foldseek 3Di:
DQDCVVVVVCCVVVVDQQLDDEQEDQDPRSFVVCVVSNHAGEHEVCDPPDDCVVVDDPPHHYYPHPVVVVVVVVVVD

pLDDT: mean 89.41, std 10.77, range [50.0, 98.06]